Protein AF-A0A1Q7RX59-F1 (afdb_monomer)

Sequence (102 aa):
MRVTAIVLLIINLNTASVQQLQSLPGIGPALARRIVDFREKNHGFKRVEELLAVPGISEKRWRAIRDKVEVTPVGGNQAGVSGPHSPPRLLCELCEEGNITE

Radius of gyration: 17.95 Å; Cα contacts (8 Å, |Δi|>4): 82; chains: 1; bounding box: 66×40×30 Å

Solvent-accessible surface area (backbone atoms only — not comparable to full-atom values): 6875 Å² total; per-residue (Å²): 135,85,81,79,61,80,71,88,62,72,41,39,67,68,79,52,48,57,69,60,44,38,52,39,79,92,32,45,71,73,51,23,48,48,52,51,56,47,28,68,75,61,78,39,56,84,46,75,69,57,53,62,74,37,90,87,46,47,71,74,46,47,68,72,38,55,89,40,42,43,52,71,76,85,82,74,98,73,78,85,78,93,68,82,85,77,71,82,90,80,71,90,73,96,75,82,77,86,86,89,89,131

Foldseek 3Di:
DPPLLPDPAAAALLPDDLVRQCSQPPQHSVQSVQSVVVCVVVVHDPFLCCSVLRPPDDPVSSVRCVSRYGHDPDDDPDPDDPDDDDHPPPDDDPDDDDDDDD

Structure (mmCIF, N/CA/C/O backbone):
data_AF-A0A1Q7RX59-F1
#
_entry.id   AF-A0A1Q7RX59-F1
#
loop_
_atom_site.group_PDB
_atom_site.id
_atom_site.type_symbol
_atom_site.label_atom_id
_atom_site.label_alt_id
_atom_site.label_comp_id
_atom_site.label_asym_id
_atom_site.label_entity_id
_atom_site.label_seq_id
_atom_site.pdbx_PDB_ins_code
_atom_site.Cartn_x
_atom_site.Cartn_y
_atom_site.Cartn_z
_atom_site.occupancy
_atom_site.B_iso_or_equiv
_atom_site.auth_seq_id
_atom_site.auth_comp_id
_atom_site.auth_asym_id
_atom_site.auth_atom_id
_atom_site.pdbx_PDB_model_num
ATOM 1 N N . MET A 1 1 ? -21.524 0.894 13.392 1.00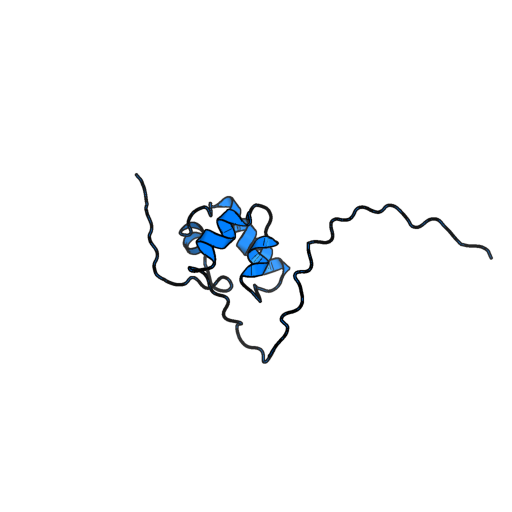 40.22 1 MET A N 1
ATOM 2 C CA . MET A 1 1 ? -21.479 -0.011 12.223 1.00 40.22 1 MET A CA 1
ATOM 3 C C . MET A 1 1 ? -20.057 -0.547 12.102 1.00 40.22 1 MET A C 1
ATOM 5 O O . MET A 1 1 ? -19.175 0.179 11.667 1.00 40.22 1 MET A O 1
ATOM 9 N N . ARG A 1 2 ? -19.784 -1.757 12.610 1.00 48.56 2 ARG A N 1
ATOM 10 C CA . ARG A 1 2 ? -18.470 -2.400 12.457 1.00 48.56 2 ARG A CA 1
ATOM 11 C C . ARG A 1 2 ? -18.448 -3.054 11.082 1.00 48.56 2 ARG A C 1
ATOM 13 O O . ARG A 1 2 ? -18.949 -4.159 10.927 1.00 48.56 2 ARG A O 1
ATOM 20 N N . VAL A 1 3 ? -17.929 -2.347 10.085 1.00 44.47 3 VAL A N 1
ATOM 21 C CA . VAL A 1 3 ? -17.667 -2.943 8.773 1.00 44.47 3 VAL A CA 1
ATOM 22 C C . VAL A 1 3 ? -16.426 -3.822 8.929 1.00 44.47 3 VAL A C 1
ATOM 24 O O . VAL A 1 3 ? -15.302 -3.393 8.695 1.00 44.47 3 VAL A O 1
ATOM 27 N N . THR A 1 4 ? -16.606 -5.047 9.419 1.00 50.44 4 THR A N 1
ATOM 28 C CA . THR A 1 4 ? -15.600 -6.109 9.316 1.00 50.44 4 THR A CA 1
ATOM 29 C C . THR A 1 4 ? -15.598 -6.586 7.872 1.00 50.44 4 THR A C 1
ATOM 31 O O . THR A 1 4 ? -16.144 -7.639 7.557 1.00 50.44 4 THR A O 1
ATOM 34 N N . ALA A 1 5 ? -15.047 -5.777 6.967 1.00 53.44 5 ALA A N 1
ATOM 35 C CA . ALA A 1 5 ? -14.774 -6.215 5.609 1.00 53.44 5 ALA A CA 1
ATOM 36 C C . ALA A 1 5 ? -13.634 -7.241 5.674 1.00 53.44 5 ALA A C 1
ATOM 38 O O . ALA A 1 5 ? -12.456 -6.921 5.538 1.00 53.44 5 ALA A O 1
ATOM 39 N N . ILE A 1 6 ? -13.986 -8.496 5.957 1.00 61.50 6 ILE A N 1
ATOM 40 C CA . ILE A 1 6 ? -13.108 -9.641 5.742 1.00 61.50 6 ILE A CA 1
ATOM 41 C C . ILE A 1 6 ? -13.087 -9.852 4.231 1.00 61.50 6 ILE A C 1
ATOM 43 O O . ILE A 1 6 ? -13.850 -10.629 3.670 1.00 61.50 6 ILE A O 1
ATOM 47 N N . VAL A 1 7 ? -12.234 -9.090 3.555 1.00 55.16 7 VAL A N 1
ATOM 48 C CA . VAL A 1 7 ? -11.874 -9.380 2.173 1.00 55.16 7 VAL A CA 1
ATOM 49 C C . VAL A 1 7 ? -10.851 -10.519 2.236 1.00 55.16 7 VAL A C 1
ATOM 51 O O . VAL A 1 7 ? -9.767 -10.379 2.812 1.00 55.16 7 VAL 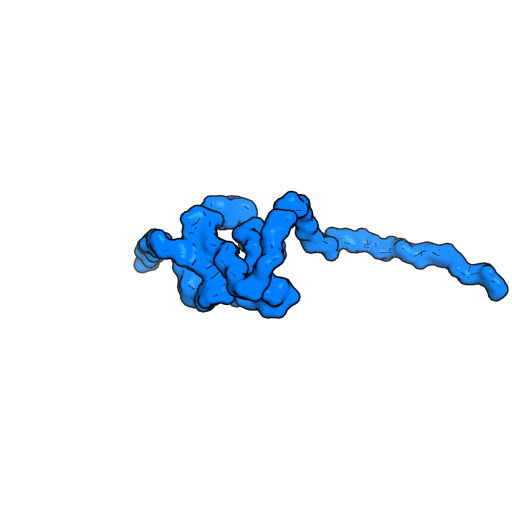A O 1
ATOM 54 N N . LEU A 1 8 ? -11.271 -11.690 1.750 1.00 58.94 8 LEU A N 1
ATOM 55 C CA . LEU A 1 8 ? -10.450 -12.895 1.544 1.00 58.94 8 LEU A CA 1
ATOM 56 C C . LEU A 1 8 ? -9.758 -12.891 0.169 1.00 58.94 8 LEU A C 1
ATOM 58 O O . LEU A 1 8 ? -9.052 -13.834 -0.165 1.00 58.94 8 LEU A O 1
ATOM 62 N N . LEU A 1 9 ? -9.965 -11.840 -0.626 1.00 74.00 9 LEU A N 1
ATOM 63 C CA . LEU A 1 9 ? -9.309 -11.649 -1.914 1.00 74.00 9 LEU A CA 1
ATOM 64 C C . LEU A 1 9 ? -7.952 -10.987 -1.704 1.00 74.00 9 LEU A C 1
ATOM 66 O O . LEU A 1 9 ? -7.855 -9.963 -1.025 1.00 74.00 9 LEU A O 1
ATOM 70 N N . ILE A 1 10 ? -6.924 -11.582 -2.299 1.00 81.69 10 ILE A N 1
ATOM 71 C CA . ILE A 1 10 ? -5.586 -11.009 -2.338 1.00 81.69 10 ILE A CA 1
ATOM 72 C C . ILE A 1 10 ? -5.646 -9.737 -3.193 1.00 81.69 10 ILE A C 1
ATOM 74 O O . ILE A 1 10 ? -6.175 -9.738 -4.305 1.00 81.69 10 ILE A O 1
ATOM 78 N N . ILE A 1 11 ? -5.172 -8.623 -2.638 1.00 87.38 11 ILE A N 1
ATOM 79 C CA . ILE A 1 11 ? -5.203 -7.314 -3.293 1.00 87.38 11 ILE A CA 1
ATOM 80 C C . ILE A 1 11 ? -3.829 -7.024 -3.892 1.00 87.38 11 ILE A C 1
ATOM 82 O O . ILE A 1 11 ? -2.837 -6.915 -3.173 1.00 87.38 11 ILE A O 1
ATOM 86 N N . ASN A 1 12 ? -3.776 -6.835 -5.207 1.00 88.19 12 ASN A N 1
ATOM 87 C CA . ASN A 1 12 ? -2.547 -6.449 -5.890 1.00 88.19 12 ASN A CA 1
ATOM 88 C C . ASN A 1 12 ? -2.247 -4.954 -5.676 1.00 88.19 12 ASN A C 1
ATOM 90 O O . ASN A 1 12 ? -3.029 -4.107 -6.092 1.00 88.19 12 ASN A O 1
ATOM 94 N N . LEU A 1 13 ? -1.102 -4.610 -5.080 1.00 87.88 13 LEU A N 1
ATOM 95 C CA . LEU A 1 13 ? -0.742 -3.217 -4.754 1.00 87.88 13 LEU A CA 1
ATOM 96 C C . LEU A 1 13 ? -0.518 -2.311 -5.975 1.00 87.88 13 LEU A C 1
ATOM 98 O O . LEU A 1 13 ? -0.721 -1.100 -5.891 1.00 87.88 13 LEU A O 1
ATOM 102 N N . ASN A 1 14 ? -0.105 -2.878 -7.108 1.00 87.94 14 ASN A N 1
ATOM 103 C CA . ASN A 1 14 ? 0.131 -2.131 -8.341 1.00 87.94 14 ASN A CA 1
ATOM 104 C C . ASN A 1 14 ? -1.183 -1.724 -9.008 1.00 87.94 14 ASN A C 1
ATOM 106 O O . ASN A 1 14 ? -1.302 -0.598 -9.492 1.00 87.94 14 ASN A O 1
ATOM 110 N N . THR A 1 15 ? -2.185 -2.603 -8.988 1.00 85.44 15 THR A N 1
ATOM 111 C CA . THR A 1 15 ? -3.486 -2.371 -9.636 1.00 85.44 15 THR A CA 1
ATOM 112 C C . THR A 1 15 ? -4.584 -1.936 -8.665 1.00 85.44 15 THR A C 1
ATOM 114 O O . THR A 1 15 ? -5.663 -1.543 -9.107 1.00 85.44 15 THR A O 1
ATOM 117 N N . ALA A 1 16 ? -4.337 -1.991 -7.354 1.00 87.00 16 ALA A N 1
ATOM 118 C CA . ALA A 1 16 ? -5.333 -1.669 -6.343 1.00 87.00 16 ALA A CA 1
ATOM 119 C C . ALA A 1 16 ? -5.798 -0.214 -6.419 1.00 87.00 16 ALA A C 1
ATOM 121 O O . ALA A 1 16 ? -5.012 0.730 -6.504 1.00 87.00 16 ALA A O 1
ATOM 122 N N . SER A 1 17 ? -7.109 -0.043 -6.297 1.00 87.81 17 SER A N 1
ATOM 123 C CA . SER A 1 17 ? -7.746 1.258 -6.125 1.00 87.81 17 SER A CA 1
ATOM 124 C C . SER A 1 17 ? -7.717 1.710 -4.664 1.00 87.81 17 SER A C 1
ATOM 126 O O . SER A 1 17 ? -7.657 0.900 -3.737 1.00 87.81 17 SER A O 1
ATOM 128 N N . VAL A 1 18 ? -7.870 3.018 -4.431 1.00 88.12 18 VAL A N 1
ATOM 129 C CA . VAL A 1 18 ? -7.891 3.609 -3.078 1.00 88.12 18 VAL A CA 1
ATOM 130 C C . VAL A 1 18 ? -8.955 2.953 -2.184 1.00 88.12 18 VAL A C 1
ATOM 132 O O . VAL A 1 18 ? -8.719 2.757 -0.996 1.00 88.12 18 VAL A O 1
ATOM 135 N N . GLN A 1 19 ? -10.120 2.581 -2.726 1.00 87.00 19 GLN A N 1
ATOM 136 C CA . GLN A 1 19 ? -11.164 1.864 -1.971 1.00 87.00 19 GLN A CA 1
ATOM 137 C C . GLN A 1 19 ? -10.760 0.430 -1.592 1.00 87.00 19 GLN A C 1
ATOM 139 O O . GLN A 1 19 ? -11.084 -0.030 -0.498 1.00 87.00 19 GLN A O 1
ATOM 144 N N . GLN A 1 20 ? -10.022 -0.267 -2.459 1.00 86.81 20 GLN A N 1
ATOM 145 C CA . GLN A 1 20 ? -9.528 -1.617 -2.171 1.00 86.81 20 GLN A CA 1
ATOM 146 C C . GLN A 1 20 ? -8.472 -1.572 -1.065 1.00 86.81 20 GLN A C 1
ATOM 148 O O . GLN A 1 20 ? -8.553 -2.331 -0.106 1.00 86.81 20 GLN A O 1
ATOM 153 N N . LEU A 1 21 ? -7.552 -0.606 -1.128 1.00 86.81 21 LEU A N 1
ATOM 154 C CA . LEU A 1 21 ? -6.564 -0.384 -0.071 1.00 86.81 21 LEU A CA 1
ATOM 155 C C . LEU A 1 21 ? -7.225 -0.040 1.271 1.00 86.81 21 LEU A C 1
ATOM 157 O O . LEU A 1 21 ? -6.821 -0.570 2.298 1.00 86.81 21 LEU A O 1
ATOM 161 N N . GLN A 1 22 ? -8.277 0.784 1.270 1.00 87.88 22 GLN A N 1
ATOM 162 C CA . GLN A 1 22 ? -9.061 1.105 2.474 1.00 87.88 22 GLN A CA 1
ATOM 163 C C . GLN A 1 22 ? -9.813 -0.092 3.067 1.00 87.88 22 GLN A C 1
ATOM 165 O O . GLN A 1 22 ? -10.203 -0.055 4.231 1.00 87.88 22 GLN A O 1
ATOM 170 N N . SER A 1 23 ? -10.029 -1.153 2.287 1.00 84.88 23 SER A N 1
ATOM 171 C CA . SER A 1 23 ? -10.652 -2.381 2.790 1.00 84.88 23 SER A CA 1
ATOM 172 C C . SER A 1 23 ? -9.691 -3.200 3.662 1.00 84.88 23 SER A C 1
ATOM 174 O O . SER A 1 23 ? -10.119 -4.131 4.343 1.00 84.88 23 SER A O 1
ATOM 176 N N . LEU A 1 24 ? -8.395 -2.862 3.669 1.00 83.88 24 LEU A N 1
ATOM 177 C CA . LEU A 1 24 ? -7.398 -3.517 4.506 1.00 83.88 24 LEU A CA 1
ATOM 178 C C . LEU A 1 24 ? -7.481 -3.028 5.963 1.00 83.88 24 LEU A C 1
ATOM 180 O O . LEU A 1 24 ? -7.625 -1.830 6.228 1.00 83.88 24 LEU A O 1
ATOM 184 N N . PRO A 1 25 ? -7.319 -3.933 6.944 1.00 82.00 25 PRO A N 1
ATOM 185 C CA . PRO A 1 25 ? -7.390 -3.573 8.352 1.00 82.00 25 PRO A CA 1
ATOM 186 C C . PRO A 1 25 ? -6.264 -2.601 8.730 1.00 82.00 25 PRO A C 1
ATOM 188 O O . PRO A 1 25 ? -5.080 -2.908 8.616 1.00 82.00 25 PRO A O 1
ATOM 191 N N . GLY A 1 26 ? -6.640 -1.418 9.221 1.00 81.44 26 GLY A N 1
ATOM 192 C CA . GLY A 1 26 ? -5.685 -0.390 9.644 1.00 81.44 26 GLY A CA 1
ATOM 193 C C . GLY A 1 26 ? -5.158 0.505 8.518 1.00 81.44 26 GLY A C 1
ATOM 194 O O . GLY A 1 26 ? -4.289 1.337 8.790 1.00 81.44 26 GLY A O 1
ATOM 195 N N . ILE A 1 27 ? -5.690 0.384 7.295 1.00 85.88 27 ILE A N 1
ATOM 196 C CA . ILE A 1 27 ? -5.457 1.332 6.202 1.00 85.88 27 ILE A CA 1
ATOM 197 C C . ILE A 1 27 ? -6.661 2.271 6.095 1.00 85.88 27 ILE A C 1
ATOM 199 O O . ILE A 1 27 ? -7.753 1.882 5.701 1.00 85.88 27 ILE A O 1
ATOM 203 N N . GLY A 1 28 ? -6.454 3.534 6.464 1.00 87.00 28 GLY A N 1
ATOM 204 C CA . GLY A 1 28 ? -7.447 4.594 6.275 1.00 87.00 28 GLY A CA 1
ATOM 205 C C . GLY A 1 28 ? -7.305 5.312 4.926 1.00 87.00 28 GLY A C 1
ATOM 206 O O . GLY A 1 28 ? -6.317 5.100 4.219 1.00 87.00 28 GLY A O 1
ATOM 207 N N . PRO A 1 29 ? -8.223 6.238 4.590 1.00 87.69 29 PRO A N 1
ATOM 208 C CA . PRO A 1 29 ? -8.191 7.005 3.338 1.00 87.69 29 PRO A CA 1
ATOM 209 C C . PRO A 1 29 ? -6.883 7.787 3.143 1.00 87.69 29 PRO A C 1
ATOM 211 O O . PRO A 1 29 ? -6.339 7.819 2.042 1.00 87.69 29 PRO A O 1
ATOM 214 N N . ALA A 1 30 ? -6.328 8.355 4.219 1.00 89.25 30 ALA A N 1
ATOM 215 C CA . ALA A 1 30 ? -5.053 9.071 4.175 1.00 89.25 30 ALA A CA 1
ATOM 216 C C . ALA A 1 30 ? -3.867 8.148 3.843 1.00 89.25 30 ALA A C 1
ATOM 218 O O . ALA A 1 30 ? -2.992 8.516 3.064 1.00 89.25 30 ALA A O 1
ATOM 219 N N . LEU A 1 31 ? -3.846 6.938 4.413 1.00 88.00 31 LEU A N 1
ATOM 220 C CA . LEU A 1 31 ? -2.815 5.938 4.128 1.00 88.00 31 LEU A CA 1
ATOM 221 C C . LEU A 1 31 ? -2.956 5.388 2.711 1.00 88.00 31 LEU A C 1
ATOM 223 O O . LEU A 1 31 ? -1.965 5.298 1.998 1.00 88.00 31 LEU A O 1
ATOM 227 N N . ALA A 1 32 ? -4.181 5.086 2.282 1.00 90.25 32 ALA A N 1
ATOM 228 C CA . ALA A 1 32 ? -4.455 4.622 0.928 1.00 90.25 32 ALA A CA 1
ATOM 229 C C . ALA A 1 32 ? -3.994 5.636 -0.129 1.00 90.25 32 ALA A C 1
ATOM 231 O O . ALA A 1 32 ? -3.394 5.239 -1.123 1.00 90.25 32 ALA A O 1
ATOM 232 N N . ARG A 1 33 ? -4.199 6.941 0.108 1.00 90.38 33 ARG A N 1
ATOM 233 C CA . ARG A 1 33 ? -3.675 8.000 -0.767 1.00 90.38 33 ARG A CA 1
ATOM 234 C C . ARG A 1 33 ? -2.147 7.949 -0.852 1.00 90.38 33 ARG A C 1
ATOM 236 O O . ARG A 1 33 ? -1.617 7.839 -1.946 1.00 90.38 33 ARG A O 1
ATOM 243 N N . ARG A 1 34 ? -1.460 7.880 0.296 1.00 89.00 34 ARG A N 1
ATOM 244 C CA . ARG A 1 34 ? 0.011 7.789 0.360 1.00 89.00 34 ARG A CA 1
ATOM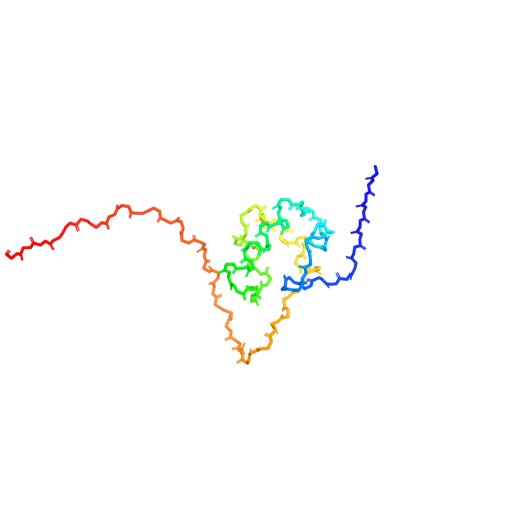 245 C C . ARG A 1 34 ? 0.579 6.573 -0.367 1.00 89.00 34 ARG A C 1
ATOM 247 O O . ARG A 1 34 ? 1.656 6.674 -0.938 1.00 89.00 34 ARG A O 1
ATOM 254 N N . ILE A 1 35 ? -0.114 5.434 -0.337 1.00 88.44 35 ILE A N 1
ATOM 255 C CA . ILE A 1 35 ? 0.286 4.233 -1.087 1.00 88.44 35 ILE A CA 1
ATOM 256 C C . ILE A 1 35 ? 0.230 4.511 -2.596 1.00 88.44 35 ILE A C 1
ATOM 258 O O . ILE A 1 35 ? 1.145 4.123 -3.317 1.00 88.44 35 ILE A O 1
ATOM 262 N N . VAL A 1 36 ? -0.801 5.216 -3.071 1.00 88.62 36 VAL A N 1
ATOM 263 C CA . VAL A 1 36 ? -0.905 5.627 -4.480 1.00 88.62 36 VAL A CA 1
ATOM 264 C C . VAL A 1 36 ? 0.175 6.647 -4.841 1.00 88.62 36 VAL A C 1
ATOM 266 O O . VAL A 1 36 ? 0.872 6.437 -5.828 1.00 88.62 36 VAL A O 1
ATOM 269 N N . ASP A 1 37 ? 0.395 7.675 -4.017 1.00 88.50 37 ASP A N 1
ATOM 270 C CA . ASP A 1 37 ? 1.491 8.636 -4.217 1.00 88.50 37 ASP A CA 1
ATOM 271 C C . ASP A 1 37 ? 2.858 7.928 -4.273 1.00 88.50 37 ASP A C 1
ATOM 273 O O . ASP A 1 37 ? 3.715 8.247 -5.098 1.00 88.50 37 ASP A O 1
ATOM 277 N N . PHE A 1 38 ? 3.076 6.936 -3.402 1.00 88.56 38 PHE A N 1
ATOM 278 C CA . PHE A 1 38 ? 4.293 6.127 -3.402 1.00 88.56 38 PHE A CA 1
ATOM 279 C C . PHE A 1 38 ? 4.427 5.316 -4.693 1.00 88.56 38 PHE A C 1
ATOM 281 O O . PHE A 1 38 ? 5.523 5.251 -5.249 1.00 88.56 38 PHE A O 1
ATOM 288 N N . ARG A 1 39 ? 3.323 4.745 -5.193 1.00 86.19 39 ARG A N 1
ATOM 289 C CA . ARG A 1 39 ? 3.278 4.019 -6.469 1.00 86.19 39 ARG A CA 1
ATOM 290 C C . ARG A 1 39 ? 3.711 4.911 -7.630 1.00 86.19 39 ARG A C 1
ATOM 292 O O . ARG A 1 39 ? 4.502 4.473 -8.457 1.00 86.19 39 ARG A O 1
ATOM 299 N N . GLU A 1 40 ? 3.211 6.142 -7.685 1.00 85.50 40 GLU A N 1
ATOM 300 C CA . GLU A 1 40 ? 3.551 7.100 -8.745 1.00 85.50 40 GLU A CA 1
ATOM 301 C C . GLU A 1 40 ? 5.021 7.527 -8.683 1.00 85.50 40 GLU A C 1
ATOM 303 O O . GLU A 1 40 ? 5.673 7.623 -9.718 1.00 85.50 40 GLU A O 1
ATOM 308 N N . LYS A 1 41 ? 5.573 7.699 -7.477 1.00 84.94 41 LYS A N 1
ATOM 309 C CA . LYS A 1 41 ? 6.982 8.077 -7.279 1.00 84.94 41 LYS A CA 1
ATOM 310 C C . LYS A 1 41 ? 7.980 6.948 -7.543 1.00 84.94 41 LYS A C 1
ATOM 312 O O . LYS A 1 41 ? 9.077 7.217 -8.014 1.00 84.94 41 LYS A O 1
ATOM 317 N N . ASN A 1 42 ? 7.624 5.706 -7.216 1.00 80.12 42 ASN A N 1
ATOM 318 C CA . ASN A 1 42 ? 8.521 4.545 -7.320 1.00 80.12 42 ASN A CA 1
ATOM 319 C C . ASN A 1 42 ? 8.273 3.700 -8.578 1.00 80.12 42 ASN A C 1
ATOM 321 O O . ASN A 1 42 ? 8.915 2.667 -8.760 1.00 80.12 42 ASN A O 1
ATOM 325 N N . HIS A 1 43 ? 7.370 4.146 -9.460 1.00 81.75 43 HIS A N 1
ATOM 326 C CA . HIS A 1 43 ? 6.947 3.422 -10.664 1.00 81.75 43 HIS A CA 1
ATOM 327 C C . HIS A 1 43 ? 6.331 2.042 -10.373 1.00 81.75 43 HIS A C 1
ATOM 329 O O . HIS A 1 43 ? 6.470 1.107 -11.160 1.00 81.75 43 HIS A O 1
ATOM 335 N N . GLY A 1 44 ? 5.625 1.914 -9.249 1.00 83.00 44 GLY A N 1
ATOM 336 C CA . GLY A 1 44 ? 5.051 0.654 -8.782 1.00 83.00 44 GLY A CA 1
ATOM 337 C C . GLY A 1 44 ? 5.748 0.076 -7.553 1.00 83.00 44 GLY A C 1
ATOM 338 O O . GLY A 1 44 ? 6.799 0.535 -7.120 1.00 83.00 44 GLY A O 1
ATOM 339 N N . PHE A 1 45 ? 5.126 -0.950 -6.989 1.00 85.12 45 PHE A N 1
ATOM 340 C CA . PHE A 1 45 ? 5.697 -1.826 -5.978 1.00 85.12 45 PHE A CA 1
ATOM 341 C C . PHE A 1 45 ? 6.382 -2.997 -6.677 1.00 85.12 45 PHE A C 1
ATOM 343 O O . PHE A 1 45 ? 5.787 -3.639 -7.550 1.00 85.12 45 PHE A O 1
ATOM 350 N N . LYS A 1 46 ? 7.613 -3.311 -6.267 1.00 82.19 46 LYS A N 1
ATOM 351 C CA . LYS A 1 46 ? 8.317 -4.530 -6.691 1.00 82.19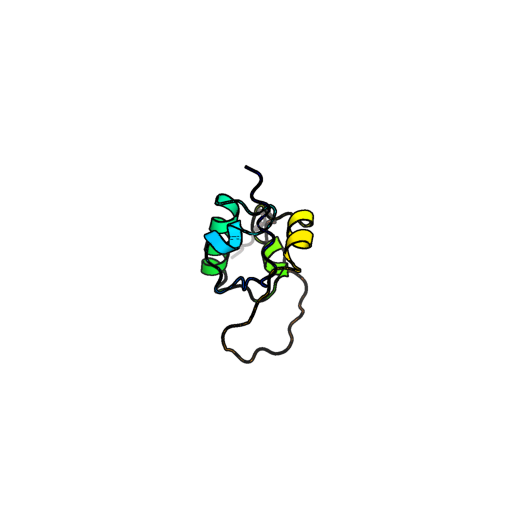 46 LYS A CA 1
ATOM 352 C C . LYS A 1 46 ? 8.140 -5.645 -5.675 1.00 82.19 46 LYS A C 1
ATOM 354 O O . LYS A 1 46 ? 8.157 -6.818 -6.039 1.00 82.19 46 LYS A O 1
ATOM 359 N N . ARG A 1 47 ? 7.971 -5.283 -4.400 1.00 84.44 47 ARG A N 1
ATOM 360 C CA . ARG A 1 47 ? 7.820 -6.229 -3.292 1.00 84.44 47 ARG A CA 1
ATOM 361 C C . ARG A 1 47 ? 6.817 -5.738 -2.260 1.00 84.44 47 ARG A C 1
ATOM 363 O O . ARG A 1 47 ? 6.538 -4.546 -2.151 1.00 84.44 47 ARG A O 1
ATOM 370 N N . VAL A 1 48 ? 6.302 -6.670 -1.467 1.00 85.38 48 VAL A N 1
ATOM 371 C CA . VAL A 1 48 ? 5.313 -6.379 -0.421 1.00 85.38 48 VAL A CA 1
ATOM 372 C C . VAL A 1 48 ? 5.940 -5.593 0.741 1.00 85.38 48 VAL A C 1
ATOM 374 O O . VAL A 1 48 ? 5.251 -4.863 1.449 1.00 85.38 48 VAL A O 1
ATOM 377 N N . GLU A 1 49 ? 7.256 -5.705 0.943 1.00 84.69 49 GLU A N 1
ATOM 378 C CA . GLU A 1 49 ? 7.999 -5.008 2.003 1.00 84.69 49 GLU A CA 1
ATOM 379 C C . GLU A 1 49 ? 8.169 -3.504 1.741 1.00 84.69 49 GLU A C 1
ATOM 381 O O . GLU A 1 49 ? 8.423 -2.748 2.680 1.00 84.69 49 GLU A O 1
ATOM 386 N N . GLU A 1 50 ? 8.005 -3.041 0.498 1.00 84.12 50 GLU A N 1
ATOM 387 C CA . GLU A 1 50 ? 8.090 -1.612 0.158 1.00 84.12 50 GLU A CA 1
ATOM 388 C C . GLU A 1 50 ? 6.948 -0.793 0.773 1.00 84.12 50 GLU A C 1
ATOM 390 O O . GLU A 1 50 ? 7.089 0.408 0.990 1.00 84.12 50 GLU A O 1
ATOM 395 N N . LEU A 1 51 ? 5.853 -1.440 1.185 1.00 85.44 51 LEU A N 1
ATOM 396 C CA . LEU A 1 51 ? 4.830 -0.807 2.021 1.00 85.44 51 LEU A CA 1
ATOM 397 C C . LEU A 1 51 ? 5.410 -0.226 3.320 1.00 85.44 51 LEU A C 1
ATOM 399 O O . LEU A 1 51 ? 4.880 0.761 3.816 1.00 85.44 51 LEU A O 1
ATOM 403 N N . LEU A 1 52 ? 6.493 -0.790 3.870 1.00 86.50 52 LEU A N 1
ATOM 404 C CA . LEU A 1 52 ? 7.1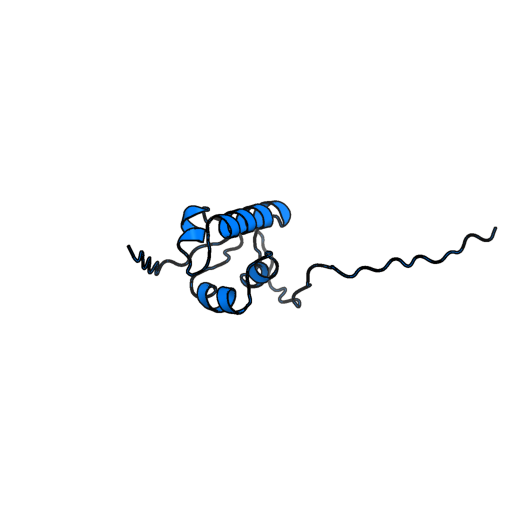57 -0.249 5.066 1.00 86.50 52 LEU A CA 1
ATOM 405 C C . LEU A 1 52 ? 7.864 1.086 4.798 1.00 86.50 52 LEU A C 1
ATOM 407 O O . LEU A 1 52 ? 8.071 1.857 5.731 1.00 86.50 52 LEU A O 1
ATOM 411 N N . ALA A 1 53 ? 8.215 1.376 3.541 1.00 84.19 53 ALA A N 1
ATOM 412 C CA . ALA A 1 53 ? 8.768 2.669 3.149 1.00 84.19 53 ALA A CA 1
ATOM 413 C C . ALA A 1 53 ? 7.684 3.759 3.061 1.00 84.19 53 ALA A C 1
ATOM 415 O O . ALA A 1 53 ? 8.000 4.950 3.034 1.00 84.19 53 ALA A O 1
ATOM 416 N N . VAL A 1 54 ? 6.398 3.380 3.049 1.00 85.25 54 VAL A N 1
ATOM 417 C CA . VAL A 1 54 ? 5.287 4.332 3.034 1.00 85.25 54 VAL A CA 1
ATOM 418 C C . VAL A 1 54 ? 5.121 4.951 4.429 1.00 85.25 54 VAL A C 1
ATOM 420 O O . VAL A 1 54 ? 4.826 4.245 5.402 1.00 85.25 54 VAL A O 1
ATOM 423 N N . PRO A 1 55 ? 5.227 6.286 4.561 1.00 80.44 55 PRO A N 1
ATOM 424 C CA . PRO A 1 55 ? 5.142 6.946 5.855 1.00 80.44 55 PRO A CA 1
ATOM 425 C C . PRO A 1 55 ? 3.763 6.731 6.490 1.00 80.44 55 PRO A C 1
ATOM 427 O O . PRO A 1 55 ? 2.731 7.134 5.945 1.00 80.44 55 PRO A O 1
ATOM 430 N N . GLY A 1 56 ? 3.754 6.135 7.683 1.00 84.00 56 GLY A N 1
ATOM 431 C CA . GLY A 1 56 ? 2.544 5.810 8.446 1.00 84.00 56 GLY A CA 1
ATOM 432 C C . GLY A 1 56 ? 2.149 4.329 8.420 1.00 84.00 56 GLY A C 1
ATOM 433 O O . GLY A 1 56 ? 1.234 3.942 9.154 1.00 84.00 56 GLY A O 1
ATOM 434 N N . ILE A 1 57 ? 2.829 3.485 7.640 1.00 84.81 57 ILE A N 1
ATOM 435 C CA . ILE A 1 57 ? 2.716 2.030 7.773 1.00 84.81 57 ILE A CA 1
ATOM 436 C C . ILE A 1 57 ? 3.732 1.559 8.811 1.00 84.81 57 ILE A C 1
ATOM 438 O O . ILE A 1 57 ? 4.936 1.578 8.597 1.00 84.81 57 ILE A O 1
ATOM 442 N N . SER A 1 58 ? 3.231 1.138 9.969 1.00 84.88 58 SER A N 1
ATOM 443 C CA . SER A 1 58 ? 4.053 0.488 10.991 1.00 84.88 58 SER A CA 1
ATOM 444 C C . SER A 1 58 ? 4.200 -0.999 10.684 1.00 84.88 58 SER A C 1
ATOM 446 O O . SER A 1 58 ? 3.283 -1.617 10.140 1.00 84.88 58 SER A O 1
ATOM 448 N N . GLU A 1 59 ? 5.282 -1.612 11.154 1.00 84.50 59 GLU A N 1
ATOM 449 C CA . GLU A 1 59 ? 5.550 -3.046 10.986 1.00 84.50 59 GLU A CA 1
ATOM 450 C C . GLU A 1 59 ? 4.395 -3.943 11.479 1.00 84.50 59 GLU A C 1
ATOM 452 O O . GLU A 1 59 ? 4.035 -4.934 10.845 1.00 84.50 59 GLU A O 1
ATOM 457 N N . LYS A 1 60 ? 3.728 -3.543 12.572 1.00 85.00 60 LYS A N 1
ATOM 458 C CA . LYS A 1 60 ? 2.524 -4.213 13.090 1.00 85.00 60 LYS A CA 1
ATOM 459 C C . LYS A 1 60 ? 1.372 -4.225 12.079 1.00 85.00 60 LYS A C 1
ATOM 461 O O . LYS A 1 60 ? 0.681 -5.232 11.963 1.00 85.00 60 LYS A O 1
ATOM 466 N N . ARG A 1 61 ? 1.153 -3.113 11.368 1.00 84.44 61 ARG A N 1
ATOM 467 C CA . ARG A 1 61 ? 0.106 -3.008 10.339 1.00 84.44 61 ARG A CA 1
ATOM 468 C C . ARG A 1 61 ? 0.497 -3.809 9.109 1.00 84.44 61 ARG A C 1
ATOM 470 O O . ARG A 1 61 ? -0.314 -4.585 8.626 1.00 84.44 61 ARG A O 1
ATOM 477 N N . TRP A 1 62 ? 1.746 -3.677 8.669 1.00 87.25 62 TRP A N 1
ATOM 478 C CA . TRP A 1 62 ? 2.292 -4.450 7.558 1.00 87.25 62 TRP A CA 1
ATOM 479 C C . TRP A 1 62 ? 2.120 -5.960 7.774 1.00 87.25 62 TRP A C 1
ATOM 481 O O . TRP A 1 62 ? 1.547 -6.629 6.921 1.00 87.25 62 TRP A O 1
ATOM 491 N N . ARG A 1 63 ? 2.485 -6.488 8.952 1.00 87.38 63 ARG A N 1
ATOM 492 C CA . ARG A 1 63 ? 2.281 -7.908 9.293 1.00 87.38 63 ARG A CA 1
ATOM 493 C C . ARG A 1 63 ? 0.824 -8.361 9.201 1.00 87.38 63 ARG A C 1
ATOM 495 O O . ARG A 1 63 ? 0.587 -9.511 8.872 1.00 87.38 63 ARG A O 1
ATOM 502 N N . ALA A 1 64 ? -0.136 -7.487 9.491 1.00 84.31 64 AL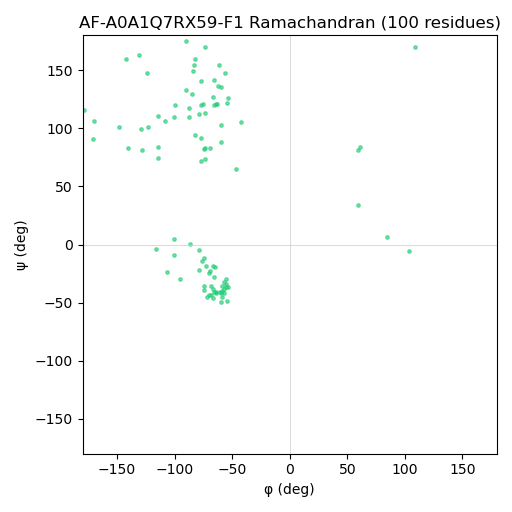A A N 1
ATOM 503 C CA . ALA A 1 64 ? -1.558 -7.825 9.433 1.00 84.31 64 ALA A CA 1
ATOM 504 C C . ALA A 1 64 ? -2.129 -7.817 8.003 1.00 84.31 64 ALA A C 1
ATOM 506 O O . ALA A 1 64 ? -3.168 -8.431 7.761 1.00 84.31 64 ALA A O 1
ATOM 507 N N . ILE A 1 65 ? -1.483 -7.105 7.072 1.00 86.00 65 ILE A N 1
ATOM 508 C CA . ILE A 1 65 ? -1.957 -6.956 5.689 1.00 86.00 65 ILE A CA 1
ATOM 509 C C . ILE A 1 65 ? -1.137 -7.754 4.680 1.00 86.00 65 ILE A C 1
ATOM 511 O O . ILE A 1 65 ? -1.681 -8.064 3.630 1.00 86.00 65 ILE A O 1
ATOM 515 N N . ARG A 1 66 ? 0.126 -8.103 4.974 1.00 85.25 66 ARG A N 1
ATOM 516 C CA . ARG A 1 66 ? 1.035 -8.790 4.036 1.00 85.25 66 ARG A CA 1
ATOM 517 C C . ARG A 1 66 ? 0.451 -10.096 3.491 1.00 85.25 66 ARG A C 1
AT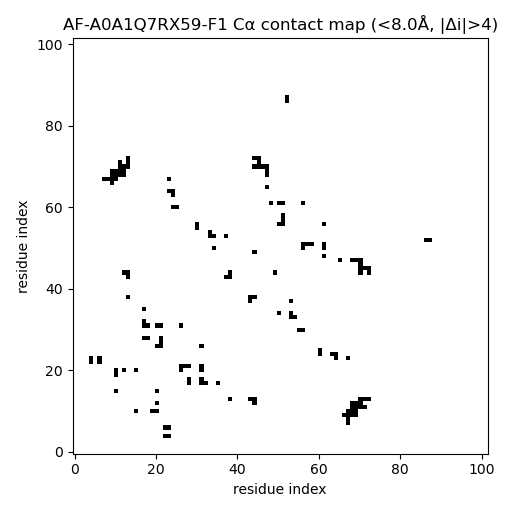OM 519 O O . ARG A 1 66 ? 0.668 -10.413 2.337 1.00 85.25 66 ARG A O 1
ATOM 526 N N . ASP A 1 67 ? -0.332 -10.808 4.303 1.00 86.25 67 ASP A N 1
ATOM 527 C CA . ASP A 1 67 ? -0.987 -12.069 3.932 1.00 86.25 67 ASP A CA 1
ATOM 528 C C . ASP A 1 67 ? -2.262 -11.848 3.085 1.00 86.25 67 ASP A C 1
ATOM 530 O O . ASP A 1 67 ? -2.897 -12.796 2.633 1.00 86.25 67 ASP A O 1
ATOM 534 N N . LYS A 1 68 ? -2.667 -10.588 2.886 1.00 85.56 68 LYS A N 1
ATOM 535 C CA . LYS A 1 68 ? -3.843 -10.154 2.112 1.00 85.56 68 LYS A CA 1
ATOM 536 C C . LYS A 1 68 ? -3.479 -9.323 0.886 1.00 85.56 68 LYS A C 1
ATOM 538 O O . LYS A 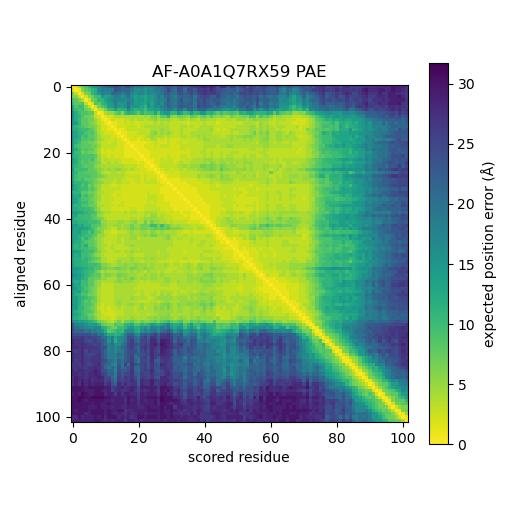1 68 ? -4.374 -8.915 0.147 1.00 85.56 68 LYS A O 1
ATOM 543 N N . VAL A 1 69 ? -2.200 -9.018 0.690 1.00 87.62 69 VAL A N 1
ATOM 544 C CA . VAL A 1 69 ? -1.729 -8.217 -0.436 1.00 87.62 69 VAL A CA 1
ATOM 545 C C . VAL A 1 69 ? -0.675 -8.980 -1.214 1.00 87.62 69 VAL A C 1
ATOM 547 O O . VAL A 1 69 ? 0.111 -9.732 -0.649 1.00 87.62 69 VAL A O 1
ATOM 550 N N . GLU A 1 70 ? -0.638 -8.752 -2.516 1.00 87.62 70 GLU A N 1
ATOM 551 C CA . GLU A 1 70 ? 0.408 -9.282 -3.378 1.00 87.62 70 GLU A CA 1
ATOM 552 C C . GLU A 1 70 ? 0.985 -8.192 -4.266 1.00 87.62 70 GLU A C 1
ATOM 554 O O . GLU A 1 70 ? 0.404 -7.121 -4.474 1.00 87.62 70 GLU A O 1
ATOM 559 N N . VAL A 1 71 ? 2.151 -8.497 -4.814 1.00 86.19 71 VAL A N 1
ATOM 560 C CA . VAL A 1 71 ? 2.776 -7.693 -5.846 1.00 86.19 71 VAL A CA 1
ATOM 561 C C . VAL A 1 71 ? 3.007 -8.601 -7.033 1.00 86.19 71 VAL A C 1
ATOM 563 O O . VAL A 1 71 ? 3.956 -9.380 -7.053 1.00 86.19 71 VAL A O 1
ATOM 566 N N . THR A 1 72 ? 2.131 -8.504 -8.027 1.00 78.38 72 THR A N 1
ATOM 567 C CA . THR A 1 72 ? 2.407 -9.095 -9.331 1.00 78.38 72 THR A CA 1
ATOM 568 C C . THR A 1 72 ? 3.178 -8.051 -10.147 1.00 78.38 72 THR A C 1
ATOM 570 O O . THR A 1 72 ? 2.652 -6.950 -10.371 1.00 78.38 72 THR A O 1
ATOM 573 N N . PRO A 1 73 ? 4.429 -8.326 -10.555 1.00 66.06 73 PRO A N 1
ATOM 574 C CA . PRO A 1 73 ? 5.154 -7.441 -11.451 1.00 66.06 73 PRO A CA 1
ATOM 575 C C . PRO A 1 73 ? 4.452 -7.441 -12.810 1.00 66.06 73 PRO A C 1
ATOM 577 O O . PRO A 1 73 ? 4.299 -8.479 -13.454 1.00 66.06 73 PRO A O 1
ATOM 580 N N . VAL A 1 74 ? 3.998 -6.268 -13.244 1.00 58.62 74 VAL A N 1
ATOM 581 C CA . VAL A 1 74 ? 3.407 -6.093 -14.572 1.00 58.62 74 VAL A CA 1
ATOM 582 C C . VAL A 1 74 ? 4.555 -6.057 -15.585 1.00 58.62 74 VAL A C 1
ATOM 584 O O . VAL A 1 74 ? 5.147 -5.013 -15.813 1.00 58.62 74 VAL A O 1
ATOM 587 N N . GLY A 1 75 ? 4.905 -7.222 -16.136 1.00 56.22 75 GLY A N 1
ATOM 588 C CA . GLY A 1 75 ? 5.628 -7.371 -17.406 1.00 56.22 75 GLY A CA 1
ATOM 589 C C . GLY A 1 75 ? 7.032 -6.760 -17.497 1.00 56.22 75 GLY A C 1
ATOM 590 O O . GLY A 1 75 ? 7.217 -5.701 -18.083 1.00 56.22 75 GLY A O 1
ATOM 591 N N . GLY A 1 76 ? 8.033 -7.506 -17.025 1.00 45.25 76 GLY A N 1
ATOM 592 C CA . GLY A 1 76 ? 9.451 -7.298 -17.327 1.00 45.25 76 GLY A CA 1
ATOM 593 C C . GLY A 1 76 ? 10.292 -8.366 -16.626 1.00 45.25 76 GLY A C 1
ATOM 594 O O . GLY A 1 76 ? 10.290 -8.456 -15.406 1.00 45.25 76 GLY A O 1
ATOM 595 N N . ASN A 1 77 ? 10.958 -9.210 -17.400 1.00 52.38 77 ASN A N 1
ATOM 596 C CA . ASN A 1 77 ? 11.882 -10.295 -17.045 1.00 52.38 77 ASN A CA 1
ATOM 597 C C . ASN A 1 77 ? 12.988 -9.995 -15.990 1.00 52.38 77 ASN A C 1
ATOM 599 O O . ASN A 1 77 ? 14.169 -10.105 -16.302 1.00 52.38 77 ASN A O 1
ATOM 603 N N . GLN A 1 78 ? 12.665 -9.702 -14.729 1.00 56.94 78 GLN A N 1
ATOM 604 C CA . GLN A 1 78 ? 13.676 -9.509 -13.676 1.00 56.94 78 GLN A CA 1
ATOM 605 C C . GLN A 1 78 ? 13.563 -10.608 -12.615 1.00 56.94 78 GLN A C 1
ATOM 607 O O . GLN A 1 78 ? 12.909 -10.468 -11.580 1.00 56.94 78 GLN A O 1
ATOM 612 N N . ALA A 1 79 ? 14.207 -11.732 -12.921 1.00 47.88 79 ALA A N 1
ATOM 613 C CA . ALA A 1 79 ? 14.552 -12.763 -11.960 1.00 47.88 79 ALA A CA 1
ATOM 614 C C . ALA A 1 79 ? 15.459 -12.182 -10.859 1.00 47.88 79 ALA A C 1
ATOM 616 O O . ALA A 1 79 ? 16.418 -11.476 -11.147 1.00 47.88 79 ALA A O 1
ATOM 617 N N . GLY A 1 80 ? 15.157 -12.521 -9.603 1.00 48.25 80 GLY A N 1
ATOM 618 C CA . GLY A 1 80 ? 16.125 -12.597 -8.508 1.00 48.25 80 GLY A CA 1
ATOM 619 C C . GLY A 1 80 ? 16.910 -11.332 -8.157 1.00 48.25 80 GLY A C 1
ATOM 620 O O . GLY A 1 80 ? 18.096 -11.265 -8.435 1.00 48.25 80 GLY A O 1
ATOM 621 N N . VAL A 1 81 ? 16.317 -10.414 -7.390 1.00 47.97 81 VAL A N 1
ATOM 622 C CA . VAL A 1 81 ? 17.099 -9.556 -6.479 1.00 47.97 81 VAL A CA 1
ATOM 623 C C . VAL A 1 81 ? 16.359 -9.351 -5.162 1.00 47.97 81 VAL A C 1
ATOM 625 O O . VAL A 1 81 ? 15.690 -8.351 -4.912 1.00 47.97 81 VAL A O 1
ATOM 628 N N . SER A 1 82 ? 16.510 -10.318 -4.264 1.00 52.69 82 SER A N 1
ATOM 629 C CA . SER A 1 82 ? 16.344 -10.091 -2.833 1.00 52.69 82 SER A CA 1
ATOM 630 C C . SER A 1 82 ? 17.583 -9.379 -2.276 1.00 52.69 82 SER A C 1
ATOM 632 O O . SER A 1 82 ? 18.394 -9.990 -1.592 1.00 52.69 82 SER A O 1
ATOM 634 N N . GLY A 1 83 ? 17.745 -8.093 -2.603 1.00 46.56 83 GLY A N 1
ATOM 635 C CA . GLY A 1 83 ? 18.690 -7.197 -1.925 1.00 46.56 83 GLY A CA 1
ATOM 636 C C . GLY A 1 83 ? 18.072 -6.615 -0.644 1.00 46.56 83 GLY A C 1
ATOM 637 O O . GLY A 1 83 ? 16.842 -6.474 -0.591 1.00 46.56 83 GLY A O 1
ATOM 638 N N . PRO A 1 84 ? 18.871 -6.317 0.400 1.00 45.44 84 PRO A N 1
ATOM 639 C CA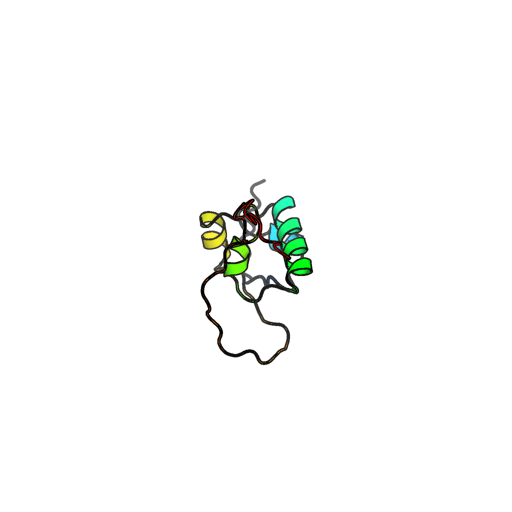 . PRO A 1 84 ? 18.352 -5.833 1.669 1.00 45.44 84 PRO A CA 1
ATOM 640 C C . PRO A 1 84 ? 17.714 -4.451 1.509 1.00 45.44 84 PRO A C 1
ATOM 642 O O . PRO A 1 84 ? 18.173 -3.597 0.752 1.00 45.44 84 PRO A O 1
ATOM 645 N N . HIS A 1 85 ? 16.610 -4.300 2.237 1.00 51.81 85 HIS A N 1
ATOM 646 C CA . HIS A 1 85 ? 15.764 -3.121 2.386 1.00 51.81 85 HIS A CA 1
ATOM 647 C C . HIS A 1 85 ? 16.632 -1.865 2.540 1.00 51.81 85 HIS A C 1
ATOM 649 O O . HIS A 1 85 ? 17.268 -1.678 3.574 1.00 51.81 85 HIS A O 1
ATOM 655 N N . SER A 1 86 ? 16.718 -1.035 1.495 1.00 46.09 86 SER A N 1
ATOM 656 C CA . SER A 1 86 ? 17.312 0.294 1.637 1.00 46.09 86 SER A CA 1
ATOM 657 C C . SER A 1 86 ? 16.307 1.153 2.403 1.00 46.09 86 SER A C 1
ATOM 659 O O . SER A 1 86 ? 15.221 1.405 1.871 1.00 46.09 86 SER A O 1
ATOM 661 N N . PRO A 1 87 ? 16.608 1.582 3.642 1.00 46.50 87 PRO A N 1
ATOM 662 C CA . PRO A 1 87 ? 15.768 2.551 4.323 1.00 46.50 87 PRO A CA 1
ATOM 663 C C . PRO A 1 87 ? 15.747 3.850 3.503 1.00 46.50 87 PRO A C 1
ATOM 665 O O . PRO A 1 87 ? 16.700 4.127 2.764 1.00 46.50 87 PRO A O 1
ATOM 668 N N . PRO A 1 88 ? 14.694 4.678 3.621 1.00 43.44 88 PRO A N 1
ATOM 669 C CA . PRO A 1 88 ? 14.749 6.025 3.076 1.00 43.44 88 PRO A CA 1
ATOM 670 C C . PRO A 1 88 ? 15.984 6.703 3.675 1.00 43.44 88 PRO A C 1
ATOM 672 O O . PRO A 1 88 ? 16.112 6.762 4.898 1.00 43.44 88 PRO A O 1
ATOM 675 N N . ARG A 1 89 ? 16.915 7.164 2.828 1.00 44.44 89 ARG A N 1
ATOM 676 C CA . ARG A 1 89 ? 18.031 8.017 3.249 1.00 44.44 89 ARG A CA 1
ATOM 677 C C . ARG A 1 89 ? 17.444 9.288 3.862 1.00 44.44 89 ARG A C 1
ATOM 679 O O . ARG A 1 89 ? 17.205 10.276 3.182 1.00 44.44 89 ARG A O 1
ATOM 686 N N . LEU A 1 90 ? 17.191 9.229 5.158 1.00 46.84 90 LEU A N 1
ATOM 687 C CA . LEU A 1 90 ? 17.083 10.365 6.048 1.00 46.84 90 LEU A CA 1
ATOM 688 C C . LEU A 1 90 ? 18.259 10.226 7.007 1.00 46.84 90 LEU A C 1
ATOM 690 O O . LEU A 1 90 ? 18.122 9.799 8.148 1.00 46.84 90 LEU A O 1
ATOM 694 N N . LEU A 1 91 ? 19.438 10.537 6.474 1.00 44.09 91 LEU A N 1
ATOM 695 C CA . LEU A 1 91 ? 20.557 10.978 7.282 1.00 44.09 91 LEU A CA 1
ATOM 696 C C . LEU A 1 91 ? 20.819 12.428 6.878 1.00 44.09 91 LEU A C 1
ATOM 698 O O . LEU A 1 91 ? 21.192 12.709 5.740 1.00 44.09 91 LEU A O 1
ATOM 702 N N . CYS A 1 92 ? 20.521 13.338 7.803 1.00 50.53 92 CYS A N 1
ATOM 703 C CA . CYS A 1 92 ? 21.167 14.636 7.855 1.00 50.53 92 CYS A CA 1
ATOM 704 C C . CYS A 1 92 ? 22.675 14.406 7.893 1.00 50.53 92 CYS A C 1
ATOM 706 O O . CYS A 1 92 ? 23.130 13.743 8.816 1.00 50.53 92 CYS A O 1
ATOM 708 N N . GLU A 1 93 ? 23.422 15.019 6.986 1.00 43.53 93 GLU A N 1
ATOM 709 C CA . GLU A 1 93 ? 24.793 15.443 7.257 1.00 43.53 93 GLU A CA 1
ATOM 710 C C . GLU A 1 93 ? 25.056 16.703 6.426 1.00 43.53 93 GLU A C 1
ATOM 712 O O . GLU A 1 93 ? 25.255 16.667 5.216 1.00 43.53 93 GLU A O 1
ATOM 717 N N . LEU A 1 94 ? 24.977 17.851 7.104 1.00 57.97 94 LEU A N 1
ATOM 718 C CA . LEU A 1 94 ? 25.845 18.977 6.795 1.00 57.97 94 LEU A CA 1
ATOM 719 C C . LEU A 1 94 ? 27.272 18.461 7.001 1.00 57.97 94 LEU A C 1
ATOM 721 O O . LEU A 1 94 ? 27.666 18.283 8.147 1.00 57.97 94 LEU A O 1
ATOM 725 N N . CYS A 1 95 ? 27.987 18.159 5.922 1.00 50.31 95 CYS A N 1
ATOM 726 C CA . CYS A 1 95 ? 29.443 18.034 5.906 1.00 50.31 95 CYS A CA 1
ATOM 727 C C . CYS A 1 95 ? 29.910 17.910 4.453 1.00 50.31 95 CYS A C 1
ATOM 729 O O . CYS A 1 95 ? 30.029 16.815 3.919 1.00 50.31 95 CYS A O 1
ATOM 731 N N . GLU A 1 96 ? 30.202 19.044 3.829 1.00 49.78 96 GLU A N 1
ATOM 732 C CA . GLU A 1 96 ? 31.354 19.128 2.933 1.00 49.78 96 GLU A CA 1
ATOM 733 C C . GLU A 1 96 ? 32.151 20.351 3.395 1.00 49.78 96 GLU A C 1
ATOM 735 O O . GLU A 1 96 ? 31.984 21.479 2.932 1.00 49.78 96 GLU A O 1
ATOM 740 N N . GLU A 1 97 ? 32.939 20.099 4.443 1.00 55.34 97 GLU A N 1
ATOM 741 C CA . GLU A 1 97 ? 34.115 20.888 4.799 1.00 55.34 97 GLU A CA 1
ATOM 742 C C . GLU A 1 97 ? 35.069 20.921 3.593 1.00 55.34 97 GLU A C 1
ATOM 744 O O . GLU A 1 97 ? 35.122 19.989 2.789 1.00 55.34 97 GLU A O 1
ATOM 749 N N . GLY A 1 98 ? 35.782 22.036 3.452 1.00 54.62 98 GLY A N 1
ATOM 750 C CA . GLY A 1 98 ? 36.315 22.494 2.176 1.00 54.62 98 GLY A CA 1
ATOM 751 C C . GLY A 1 98 ? 37.510 21.744 1.596 1.00 54.62 98 GLY A C 1
ATOM 752 O O . GLY A 1 98 ? 38.191 20.983 2.271 1.00 54.62 98 GLY A O 1
ATOM 753 N N . ASN A 1 99 ? 37.809 22.079 0.339 1.00 53.41 99 ASN A N 1
ATOM 754 C CA . ASN A 1 99 ? 39.167 22.279 -0.168 1.00 53.41 99 ASN A CA 1
ATOM 755 C C . ASN A 1 99 ? 39.097 22.898 -1.577 1.00 53.41 99 ASN A C 1
ATOM 757 O O . ASN A 1 99 ? 38.789 22.203 -2.542 1.00 53.41 99 ASN A O 1
ATOM 761 N N . ILE A 1 100 ? 39.414 24.187 -1.711 1.00 53.59 100 ILE A N 1
ATOM 762 C CA . ILE A 1 100 ? 39.942 24.729 -2.968 1.00 53.59 100 ILE A CA 1
ATOM 763 C C . ILE A 1 100 ? 41.205 25.489 -2.582 1.00 53.59 100 ILE A C 1
ATOM 765 O O . ILE A 1 100 ? 41.144 26.601 -2.064 1.00 53.59 100 ILE A O 1
ATOM 769 N N . THR A 1 101 ? 42.339 24.823 -2.783 1.00 48.91 101 THR A N 1
ATOM 770 C CA . THR A 1 101 ? 43.648 25.460 -2.875 1.00 48.91 101 THR A CA 1
ATOM 771 C C . THR A 1 101 ? 44.051 25.354 -4.339 1.00 48.91 101 THR A C 1
ATOM 773 O O . THR A 1 101 ? 44.356 24.254 -4.791 1.00 48.91 101 THR A O 1
ATOM 776 N N . GLU A 1 102 ? 44.004 26.468 -5.065 1.00 54.78 102 GLU A N 1
ATOM 777 C CA . GLU A 1 102 ? 44.916 26.790 -6.170 1.00 54.78 102 GLU A CA 1
ATOM 778 C C . GLU A 1 102 ? 44.966 28.311 -6.345 1.00 54.78 102 GLU A C 1
ATOM 780 O O . GLU A 1 102 ? 43.883 28.944 -6.314 1.00 54.78 102 GLU A O 1
#

Mean predicted aligned error: 12.6 Å

Nearest PDB structures (foldseek):
  8dss-assembly1_B  TM=9.398E-01  e=3.895E-05  Geobacillus stearothermophilus ATCC 7953
  2oce-assembly1_A  TM=8.768E-01  e=8.037E-03  Pseudomonas aeruginosa PAO1
  3bzk-assembly1_A  TM=8.938E-01  e=2.145E-02  Pseudomonas aeruginosa
  2edu-assembly1_A  TM=8.207E-01  e=3.268E-02  Homo sapiens

pLDDT: mean 72.64, std 17.27, range [40.22, 90.38]

Secondary structure (DSSP, 8-state):
--------SPEETTT--HHHHHTSTT--HHHHHHHHHHHHHHTS-SSGGGGGGSTT--HHHHHHHGGGEE----S---------------------------